Protein 3ESK (pdb70)

Foldseek 3Di:
DVVLVVLQVQLVVCVVVLNLVSNLVSLVVSCVVPVLQLVSLLSNLVSCVVVLNLVVSLVSLVVSLVSVVVVVPPLLVPLVSLQSNLVSCVVVVVLVSSLVSLVVSCVSPNDVVSVVVNVVSVVVVVVD/DDDDDDDD

Radius of gyration: 14.72 Å; Cα contacts (8 Å, |Δi|>4): 190; chains: 2; bounding box: 37×24×37 Å

CATH classification: 1.25.40.10

Organism: Homo sapiens (NCBI:txid9606)

B-factor: mean 21.58, std 7.23, range [8.1, 48.72]

InterPro domains:
  IPR006636 Heat shock chaperonin-binding [SM00727] (130-169)
  IPR006636 Heat shock chaperonin-binding [SM00727] (492-531)
  IPR011990 Tetratricopeptide-like helical domain superfamily [G3DSA:1.25.40.10] (1-118)
  IPR011990 Tetratricopeptide-like helical domain superfamily [G3DSA:1.25.40.10] (222-348)
  IPR011990 Tetratricopeptide-like helical domain superfamily [G3DSA:1.25.40.10] (349-476)
  IPR011990 Tetratricopeptide-like helical domain superfamily [SSF48452] (3-116)
  IPR011990 Tetratricopeptide-like helical domain superfamily [SSF48452] (223-348)
  IPR011990 Tetratricopeptide-like helical domain superfamily [SSF48452] (359-472)
  IPR013105 Tetratricopeptide repeat 2 [PF07719] (230-258)
  IPR019734 Tetratricopeptide repeat [PF13181] (429-460)
  IPR019734 Tetratricopeptide repeat [PS50005] (4-37)
  IPR019734 Tetratricopeptide repeat [PS50005] (38-71)
  IPR019734 Tetratricopeptide repeat [PS50005] (225-258)
  IPR019734 Tetratricopeptide repeat [PS50005] (300-333)
  IPR019734 Tetratricopeptide repeat [PS50005] (360-393)
  IPR019734 Tetratricopeptide repeat [PS50005] (394-427)
  IPR019734 Tetratricopeptide repeat [PS50005] (428-461)
  IPR019734 Tetratricopeptide repeat [SM00028] (4-37)
  IPR019734 Tetratricopeptide repeat [SM00028] (38-71)
  IPR019734 Tetratricopeptide repeat [SM00028] (72-105)

Sequence (136 aa):
GKQALKEKELGNDAYKKKDFDTALKHYDKAKELDPTNMTYITNQAAVYFEKGDYNKCRELCEKAIEVGRENREDYRQIAKAYARIGNSYFKEEKYKDAIHFYNKSLAEHRTPDVLKKCQQAEKILKEQGPTIEEVD

GO terms:
  GO:0005515 protein binding (F, IPI)
  GO:0005634 nucleus (C, TAS)
  GO:0005794 Golgi apparatus (C, TAS)
  GO:0005829 cytosol (C, TAS)
  GO:0032991 protein-containing complex (C, IDA)
  GO:0101031 protein folding chaperone complex (C, IDA)
  GO:0003723 RNA binding (F, HDA)
  GO:0051879 Hsp90 protein binding (F, IPI)

Secondary structure (DSSP, 8-state):
-HHHHHHHHHHHHHHTTT-HHHHHHHHHHHHHH-TT-HHHHHHHHHHHHHHT-HHHHHHHHHHHHHHHHHHSS-HHHHHHHHHHHHHHHHHTT-HHHHHHHHHHHHHH---HHHHHHHHHHHHHHHH-/--PPPPP-

Solvent-accessible surface area: 7663 Å² total; per-residue (Å²): 62,90,89,0,84,93,24,23,77,93,0,3,83,11,5,112,170,141,61,35,86,46,0,28,136,49,0,80,34,0,30,146,86,34,89,93,40,3,20,2,26,0,0,17,0,0,0,43,13,51,107,41,60,38,105,63,0,26,84,24,0,101,37,0,22,133,41,0,118,85,46,89,84,44,109,144,21,4,3,87,0,26,10,17,5,0,33,0,43,26,109,58,128,91,28,155,62,0,23,92,37,0,77,76,2,11,91,47,58,155,39,108,112,23,62,150,62,3,94,83,0,82,110,57,55,154,110,145,130,90,132,86,19,114,19,39

Structure (mmCIF, N/CA/C/O backbone):
data_3ESK
#
_entry.id   3ESK
#
_cell.length_a   73.459
_cell.length_b   48.023
_cell.length_c   37.896
_cell.angle_alpha   90.00
_cell.angle_beta   91.56
_cell.angle_gamma   90.00
#
_symmetry.space_group_name_H-M   'C 1 2 1'
#
loop_
_entity.id
_entity.type
_entity.pdbx_description
1 polymer 'Stress-induced-phosphop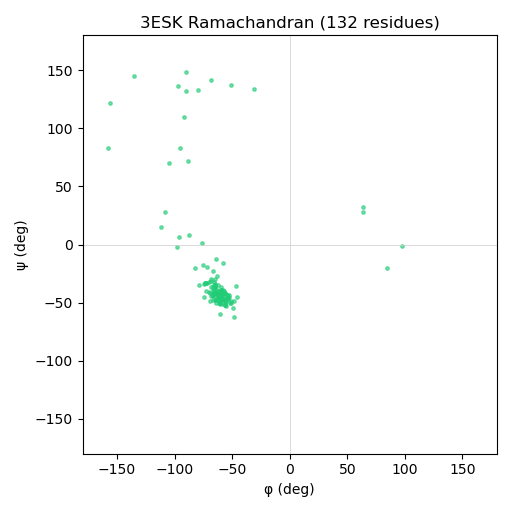rotein 1'
2 polymer 'Heat shock cognate 71 kDa protein'
3 non-polymer 'NICKEL (II) ION'
4 water water
#
loop_
_atom_site.group_PDB
_atom_site.id
_atom_site.type_symbol
_atom_site.label_atom_id
_atom_site.label_alt_id
_atom_site.label_comp_id
_atom_site.label_asym_id
_atom_site.label_entity_id
_atom_site.label_seq_id
_atom_site.pdbx_PDB_ins_code
_atom_site.Cartn_x
_atom_site.Cartn_y
_atom_site.Cartn_z
_atom_site.occupancy
_atom_site.B_iso_or_equiv
_atom_site.auth_seq_id
_atom_site.auth_comp_id
_atom_site.auth_asym_id
_atom_site.auth_atom_id
_atom_site.pdbx_PDB_model_num
ATOM 1 N N . GLY A 1 1 ? 34.040 5.646 -4.009 1.00 47.38 222 GLY A N 1
ATOM 2 C CA . GLY A 1 1 ? 33.281 6.811 -3.586 1.00 38.96 222 GLY A CA 1
ATOM 3 C C . GLY A 1 1 ? 32.232 7.342 -4.565 1.00 39.66 222 GLY A C 1
ATOM 4 O O . GLY A 1 1 ? 31.056 7.298 -4.246 1.00 39.04 222 GLY A O 1
ATOM 5 N N . LYS A 1 2 ? 32.657 7.871 -5.717 1.00 37.38 223 LYS A N 1
ATOM 6 C CA . LYS A 1 2 ? 31.734 8.342 -6.780 1.00 36.03 223 LYS A CA 1
ATOM 7 C C . LYS A 1 2 ? 30.813 7.236 -7.351 1.00 33.48 223 LYS A C 1
ATOM 8 O O . LYS A 1 2 ? 29.572 7.339 -7.315 1.00 35.44 223 LYS A O 1
ATOM 10 N N . GLN A 1 3 ? 31.413 6.196 -7.902 1.00 30.86 224 GLN A N 1
ATOM 11 C CA . GLN A 1 3 ? 30.638 5.073 -8.435 1.00 29.22 224 GLN A CA 1
ATOM 12 C C . GLN A 1 3 ? 29.879 4.347 -7.338 1.00 25.97 224 GLN A C 1
ATOM 13 O O . GLN A 1 3 ? 28.822 3.827 -7.608 1.00 24.39 224 GLN A O 1
ATOM 19 N N . ALA A 1 4 ? 30.407 4.342 -6.105 1.00 23.05 225 ALA A N 1
ATOM 20 C CA . ALA A 1 4 ? 29.750 3.672 -4.999 1.00 23.77 225 ALA A CA 1
ATOM 21 C C . ALA A 1 4 ? 28.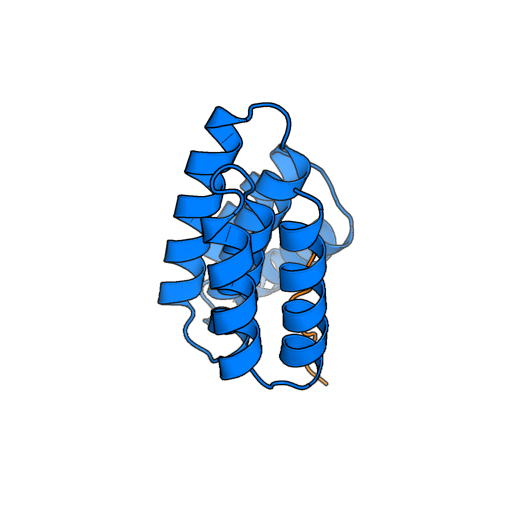383 4.271 -4.866 1.00 22.26 225 ALA A C 1
ATOM 22 O O . ALA A 1 4 ? 27.371 3.590 -4.758 1.00 20.72 225 ALA A O 1
ATOM 24 N N . LEU A 1 5 ? 28.334 5.587 -4.921 1.00 23.13 226 LEU A N 1
ATOM 25 C CA . LEU A 1 5 ? 27.087 6.281 -4.668 1.00 22.67 226 LEU A CA 1
ATOM 26 C C . LEU A 1 5 ? 26.087 6.157 -5.845 1.00 21.46 226 LEU A C 1
ATOM 27 O O . LEU A 1 5 ? 24.865 6.102 -5.631 1.00 18.78 226 LEU A O 1
ATOM 32 N N . LYS A 1 6 ? 26.603 6.111 -7.079 1.00 22.09 227 LYS A N 1
ATOM 33 C CA . LYS A 1 6 ? 25.769 5.777 -8.240 1.00 21.24 227 LYS A CA 1
ATOM 34 C C . LYS A 1 6 ? 25.237 4.307 -8.113 1.00 20.03 227 LYS A C 1
ATOM 35 O O . LYS A 1 6 ? 24.120 4.036 -8.467 1.00 15.27 227 LYS A O 1
ATOM 39 N N . GLU A 1 7 ? 26.054 3.362 -7.600 1.00 20.19 228 GLU A N 1
ATOM 40 C CA . GLU A 1 7 ? 25.531 2.000 -7.330 1.00 19.77 228 GLU A CA 1
AT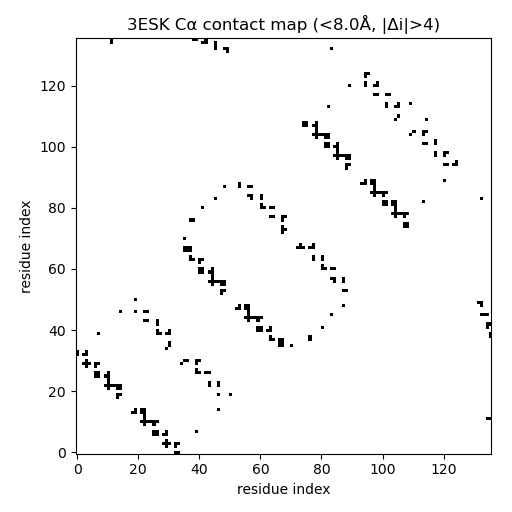OM 41 C C . GLU A 1 7 ? 24.385 2.050 -6.269 1.00 16.87 228 GLU A C 1
ATOM 42 O O . GLU A 1 7 ? 23.341 1.475 -6.473 1.00 12.77 228 GLU A O 1
ATOM 48 N N . LYS A 1 8 ? 24.615 2.711 -5.143 1.00 17.05 229 LYS A N 1
ATOM 49 C CA . LYS A 1 8 ? 23.595 2.847 -4.064 1.00 16.92 229 LYS A CA 1
ATOM 50 C C . LYS A 1 8 ? 22.272 3.425 -4.593 1.00 16.86 229 LYS A C 1
ATOM 51 O O . LYS A 1 8 ? 21.139 2.911 -4.369 1.00 18.59 229 LYS A O 1
ATOM 57 N N . GLU A 1 9 ? 22.406 4.482 -5.371 1.00 19.44 230 GLU A N 1
ATOM 58 C CA . GLU A 1 9 ? 21.219 5.136 -5.904 1.00 19.03 230 GLU A CA 1
ATOM 59 C C . GLU A 1 9 ? 20.434 4.261 -6.877 1.00 18.68 230 GLU A C 1
ATOM 60 O O . GLU A 1 9 ? 19.262 4.227 -6.780 1.00 18.67 230 GLU A O 1
ATOM 66 N N . LEU A 1 10 ? 21.090 3.524 -7.769 1.00 18.14 231 LEU A N 1
ATOM 67 C CA . LEU A 1 10 ? 20.305 2.511 -8.564 1.00 17.14 231 LEU A CA 1
ATOM 68 C C . LEU A 1 10 ? 19.647 1.511 -7.637 1.00 16.53 231 LEU A C 1
ATOM 69 O O . LEU A 1 10 ? 18.483 1.151 -7.832 1.00 15.20 231 LEU A O 1
ATOM 74 N N . GLY A 1 11 ? 20.356 1.100 -6.585 1.00 16.62 232 GLY A N 1
ATOM 75 C CA . GLY A 1 11 ? 19.723 0.186 -5.628 1.00 15.67 232 GLY A CA 1
ATOM 76 C C . GLY A 1 11 ? 18.474 0.822 -4.989 1.00 15.98 232 GLY A C 1
ATOM 77 O O . GLY A 1 11 ? 17.434 0.227 -4.917 1.00 16.95 232 GLY A O 1
ATOM 78 N N . ASN A 1 12 ? 18.644 2.029 -4.484 1.00 17.50 233 ASN A N 1
ATOM 79 C CA . ASN A 1 12 ? 17.569 2.815 -3.895 1.00 18.78 233 ASN A CA 1
ATOM 80 C C . ASN A 1 12 ? 16.338 2.842 -4.818 1.00 19.61 233 ASN A C 1
ATOM 81 O O . ASN A 1 12 ? 15.235 2.472 -4.406 1.00 19.68 233 ASN A O 1
ATOM 86 N N . ASP A 1 13 ? 16.570 3.139 -6.093 1.00 19.32 234 ASP A N 1
ATOM 87 C CA . ASP A 1 13 ? 15.512 3.180 -7.107 1.00 21.00 234 ASP A CA 1
ATOM 88 C C . ASP A 1 13 ? 14.756 1.799 -7.161 1.00 20.17 234 ASP A C 1
ATOM 89 O O . ASP A 1 13 ? 1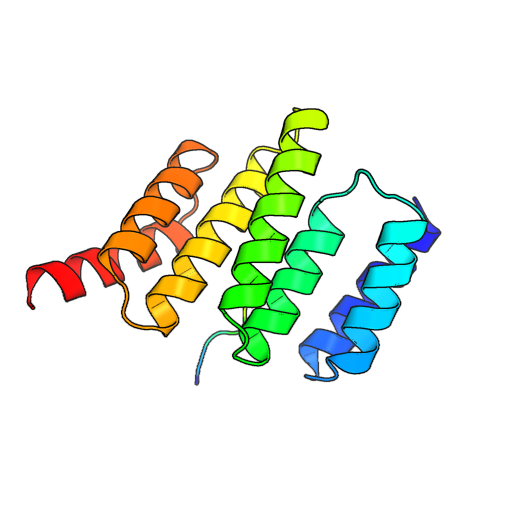3.505 1.733 -7.055 1.00 19.79 234 ASP A O 1
ATOM 94 N N . ALA A 1 14 ? 15.524 0.708 -7.264 1.00 17.83 235 ALA A N 1
ATOM 95 C CA . ALA A 1 14 ? 14.978 -0.675 -7.247 1.00 15.55 235 ALA A CA 1
ATOM 96 C C . ALA A 1 14 ? 14.158 -0.975 -5.996 1.00 16.07 235 ALA A C 1
ATOM 97 O O . ALA A 1 14 ? 13.023 -1.492 -6.092 1.00 16.36 235 ALA A O 1
ATOM 99 N N . TYR A 1 15 ? 14.745 -0.719 -4.825 1.00 16.96 236 TYR A N 1
ATOM 100 C CA . TYR A 1 15 ? 14.085 -0.991 -3.535 1.00 15.88 236 TYR A CA 1
ATOM 101 C C . TYR A 1 15 ? 12.709 -0.328 -3.485 1.00 17.37 236 TYR A C 1
ATOM 102 O O . TYR A 1 15 ? 11.717 -0.947 -3.098 1.00 16.88 236 TYR A O 1
ATOM 111 N N . LYS A 1 16 ? 12.649 0.931 -3.902 1.00 20.09 237 LYS A N 1
ATOM 112 C CA . LYS A 1 16 ? 11.395 1.659 -3.939 1.00 23.20 237 LYS A CA 1
ATOM 113 C C . LYS A 1 16 ? 10.375 1.107 -4.883 1.00 25.65 237 LYS A C 1
ATOM 114 O O . LYS A 1 16 ? 9.238 1.573 -4.820 1.00 27.56 237 LYS A O 1
ATOM 120 N N . LYS A 1 17 ? 10.744 0.180 -5.778 1.00 25.78 238 LYS A N 1
ATOM 121 C CA . LYS A 1 17 ? 9.751 -0.492 -6.649 1.00 27.03 238 LYS A CA 1
ATOM 122 C C . LYS A 1 17 ? 9.637 -1.953 -6.268 1.00 25.23 238 LYS A C 1
ATOM 123 O O . LYS A 1 17 ? 9.066 -2.762 -7.002 1.00 26.68 238 LYS A O 1
ATOM 129 N N . LYS A 1 18 ? 10.162 -2.260 -5.108 1.00 23.50 239 LYS A N 1
ATOM 130 C CA . LYS A 1 18 ? 10.101 -3.562 -4.539 1.00 24.49 239 LYS A CA 1
ATOM 131 C C . LYS A 1 18 ? 10.843 -4.609 -5.362 1.00 23.29 239 LYS A C 1
ATOM 132 O O . LYS A 1 18 ? 10.542 -5.759 -5.346 1.00 23.89 239 LYS A O 1
ATOM 138 N N . ASP A 1 19 ? 11.839 -4.146 -6.073 1.00 22.72 240 ASP A N 1
ATOM 139 C CA . ASP A 1 19 ? 12.721 -5.013 -6.820 1.00 18.54 240 ASP A CA 1
ATOM 140 C C . ASP A 1 19 ? 13.910 -5.263 -5.945 1.00 17.02 240 ASP A C 1
ATOM 141 O O . ASP A 1 19 ? 14.919 -4.627 -6.098 1.00 16.99 240 ASP A O 1
ATOM 146 N N . PHE A 1 20 ? 13.799 -6.214 -5.046 1.00 17.21 241 PHE A N 1
ATOM 147 C CA . PHE A 1 20 ? 14.727 -6.352 -3.956 1.00 18.40 241 PHE A CA 1
ATOM 148 C C . PHE A 1 20 ? 16.036 -7.025 -4.403 1.00 19.09 241 PHE A C 1
ATOM 149 O O . PHE A 1 20 ? 17.089 -6.652 -3.928 1.00 19.06 241 PHE A O 1
ATOM 157 N N . ASP A 1 21 ? 15.952 -7.962 -5.342 1.00 21.44 242 ASP A N 1
ATOM 158 C CA . ASP A 1 21 ? 17.086 -8.633 -5.998 1.00 23.49 242 ASP A CA 1
ATOM 159 C C . ASP A 1 21 ? 18.089 -7.558 -6.537 1.00 22.20 242 ASP A C 1
ATOM 160 O O . ASP A 1 21 ? 19.247 -7.563 -6.241 1.00 15.87 242 ASP A O 1
ATOM 165 N N . THR A 1 22 ? 17.544 -6.614 -7.257 1.00 19.28 243 THR A N 1
ATOM 166 C CA . THR A 1 22 ? 18.337 -5.615 -7.932 1.00 20.13 243 THR A CA 1
ATOM 167 C C . THR A 1 22 ? 18.991 -4.646 -6.952 1.00 19.54 243 THR A C 1
ATOM 168 O O . THR A 1 22 ? 20.150 -4.272 -7.130 1.00 16.20 243 THR A O 1
ATOM 172 N N . ALA A 1 23 ? 18.215 -4.265 -5.926 1.00 20.86 244 ALA A N 1
ATOM 173 C CA . ALA A 1 23 ? 18.700 -3.445 -4.825 1.00 19.16 244 ALA A CA 1
ATOM 174 C C . ALA A 1 23 ? 19.892 -4.038 -4.107 1.00 15.67 244 ALA A C 1
ATOM 175 O O . ALA A 1 23 ? 20.878 -3.366 -3.899 1.00 14.84 244 ALA A O 1
ATOM 177 N N . LEU A 1 24 ? 19.750 -5.293 -3.706 1.00 16.19 245 LEU A N 1
ATOM 178 C CA . LEU A 1 24 ? 20.778 -6.052 -2.998 1.00 16.23 245 LEU A CA 1
ATOM 179 C C . LEU A 1 24 ? 22.048 -6.134 -3.829 1.00 16.25 245 LEU A C 1
ATOM 180 O O . LEU A 1 24 ? 23.125 -5.815 -3.359 1.00 14.91 245 LEU A O 1
ATOM 185 N N . LYS A 1 25 ? 21.894 -6.462 -5.102 1.00 15.27 246 LYS A N 1
ATOM 186 C CA . LYS A 1 25 ? 23.060 -6.492 -6.001 1.00 16.05 246 LYS A CA 1
ATOM 187 C C . LYS A 1 25 ? 23.765 -5.173 -6.157 1.00 15.13 246 LYS A C 1
ATOM 188 O O . LYS A 1 25 ? 25.020 -5.083 -6.113 1.00 14.50 246 LYS A O 1
ATOM 194 N N . HIS A 1 26 ? 22.994 -4.104 -6.396 1.00 16.39 247 HIS A N 1
ATOM 195 C CA . HIS A 1 26 ? 23.645 -2.777 -6.497 1.00 14.32 247 HIS A CA 1
ATOM 196 C C . HIS A 1 26 ? 24.229 -2.391 -5.103 1.00 14.92 247 HIS A C 1
ATOM 197 O O . HIS A 1 26 ? 25.381 -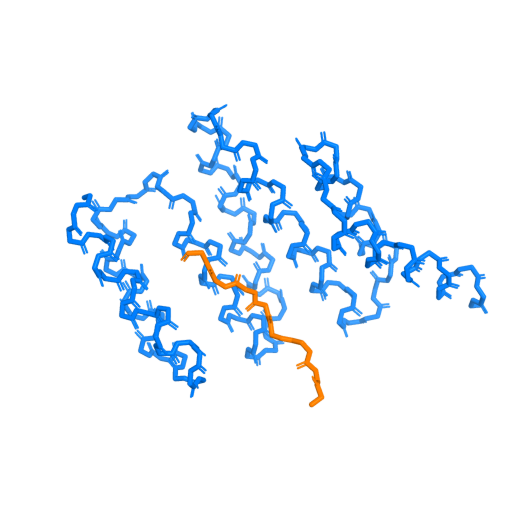1.927 -5.017 1.00 14.92 247 HIS A O 1
ATOM 204 N N . TYR A 1 27 ? 23.478 -2.610 -4.010 1.00 12.67 248 TYR A N 1
ATOM 205 C CA . TYR A 1 27 ? 24.074 -2.406 -2.704 1.00 13.93 248 TYR A CA 1
ATOM 206 C C . TYR A 1 27 ? 25.377 -3.149 -2.474 1.00 17.12 248 TYR A C 1
ATOM 207 O O . TYR A 1 27 ? 26.299 -2.542 -1.911 1.00 18.85 248 TYR A O 1
ATOM 216 N N . ASP A 1 28 ? 25.459 -4.440 -2.844 1.00 17.60 249 ASP A N 1
ATOM 217 C CA . ASP A 1 28 ? 26.745 -5.178 -2.825 1.00 19.77 249 ASP A CA 1
ATOM 218 C C . ASP A 1 28 ? 27.868 -4.494 -3.552 1.00 20.28 249 ASP A C 1
ATOM 219 O O . ASP A 1 28 ? 28.950 -4.360 -3.003 1.00 20.62 249 ASP A O 1
ATOM 224 N N . LYS A 1 29 ? 27.639 -4.066 -4.784 1.00 21.64 250 LYS A N 1
ATOM 225 C CA . LYS A 1 29 ? 28.699 -3.337 -5.571 1.00 21.28 250 LYS A CA 1
ATOM 226 C C . LYS A 1 29 ? 29.189 -2.039 -4.862 1.00 21.33 250 LYS A C 1
ATOM 227 O O . LYS A 1 29 ? 30.365 -1.705 -4.878 1.00 20.16 250 LYS A O 1
ATOM 229 N N . ALA A 1 30 ? 28.244 -1.323 -4.261 1.00 22.09 251 ALA A N 1
ATOM 230 C CA . ALA A 1 30 ? 28.506 -0.156 -3.459 1.00 23.28 251 ALA A CA 1
ATOM 231 C C . ALA A 1 30 ? 29.398 -0.517 -2.279 1.00 23.34 251 ALA A C 1
ATOM 232 O O . ALA A 1 30 ? 30.371 0.242 -1.987 1.00 24.67 251 ALA A O 1
ATOM 234 N N . LYS A 1 31 ? 29.123 -1.663 -1.639 1.00 22.51 252 LYS A N 1
ATOM 235 C CA . LYS A 1 31 ? 29.868 -2.072 -0.435 1.00 23.61 252 LYS A CA 1
ATOM 236 C C . LYS A 1 31 ? 31.316 -2.559 -0.810 1.00 26.20 252 LYS A C 1
ATOM 237 O O . LYS A 1 31 ? 32.317 -2.322 -0.070 1.00 26.09 252 LYS A O 1
ATOM 239 N N . GLU A 1 32 ? 31.446 -3.164 -1.988 1.00 25.70 253 GLU A N 1
ATOM 240 C CA . GLU A 1 32 ? 32.751 -3.618 -2.471 1.00 28.67 253 GLU A CA 1
ATOM 241 C C . GLU A 1 32 ? 33.604 -2.392 -2.823 1.00 27.84 253 GLU A C 1
ATOM 242 O O . GLU A 1 32 ? 34.824 -2.386 -2.630 1.00 28.84 253 GLU A O 1
ATOM 248 N N . LEU A 1 33 ? 32.978 -1.314 -3.289 1.00 27.54 254 LEU A N 1
ATOM 249 C CA . LEU A 1 33 ? 33.750 -0.119 -3.626 1.00 25.50 254 LEU A CA 1
ATOM 250 C C . LEU A 1 33 ? 34.053 0.734 -2.428 1.00 25.61 254 LEU A C 1
ATOM 251 O O . LEU A 1 33 ? 35.004 1.533 -2.457 1.00 24.97 254 LEU A O 1
ATOM 256 N N . ASP A 1 34 ? 33.292 0.576 -1.356 1.00 25.38 255 ASP A N 1
ATOM 257 C CA . ASP A 1 34 ? 33.599 1.363 -0.178 1.00 26.27 255 ASP A CA 1
ATOM 258 C C . ASP A 1 34 ? 33.037 0.726 1.040 1.00 25.12 255 ASP A C 1
ATOM 259 O O . ASP A 1 34 ? 31.953 1.102 1.491 1.00 27.00 255 ASP A O 1
ATOM 264 N N . PRO A 1 35 ? 33.775 -0.241 1.571 1.00 24.55 256 PRO A N 1
ATOM 265 C CA . PRO A 1 35 ? 33.496 -1.044 2.697 1.00 23.24 256 PRO A CA 1
ATOM 266 C C . PRO A 1 35 ? 33.268 -0.283 4.004 1.00 20.25 256 PRO A C 1
ATOM 267 O O . PRO A 1 35 ? 32.802 -0.853 4.949 1.00 20.71 256 PRO A O 1
ATOM 271 N N . THR A 1 36 ? 33.636 0.957 4.094 1.00 20.58 257 THR A N 1
ATOM 272 C CA . THR A 1 36 ? 33.596 1.652 5.386 1.00 22.25 257 THR A CA 1
ATOM 273 C C . THR A 1 36 ? 32.315 2.493 5.542 1.00 23.21 257 THR A C 1
ATOM 274 O O . THR A 1 36 ? 32.112 3.174 6.546 1.00 23.02 257 THR A O 1
ATOM 278 N N . ASN A 1 37 ? 31.491 2.491 4.511 1.00 22.65 258 ASN A N 1
ATOM 279 C CA . ASN A 1 37 ? 30.243 3.223 4.531 1.00 23.39 258 ASN A CA 1
ATOM 280 C C . ASN A 1 37 ? 29.088 2.300 5.054 1.00 21.73 258 ASN A C 1
ATOM 281 O O . ASN A 1 37 ? 28.654 1.377 4.406 1.00 20.35 258 ASN A O 1
ATOM 286 N N . MET A 1 38 ? 28.606 2.580 6.258 1.00 22.30 259 MET A N 1
ATOM 287 C CA . MET A 1 38 ? 27.550 1.772 6.894 1.00 20.56 259 MET A CA 1
ATOM 288 C C . MET A 1 38 ? 26.161 1.970 6.230 1.00 20.27 259 MET A C 1
ATOM 289 O O . MET A 1 38 ? 25.285 1.137 6.369 1.00 18.70 259 MET A O 1
ATOM 294 N N . THR A 1 39 ? 25.977 3.059 5.485 1.00 20.06 260 THR A N 1
ATOM 295 C CA . THR A 1 39 ? 24.700 3.314 4.814 1.00 19.92 260 THR A CA 1
ATOM 296 C C . THR A 1 39 ? 24.294 2.163 3.864 1.00 19.56 260 THR A C 1
ATOM 297 O O . THR A 1 39 ? 23.139 1.796 3.833 1.00 15.91 260 THR A O 1
ATOM 301 N N . TYR A 1 40 ? 25.241 1.577 3.130 1.00 18.83 261 TYR A N 1
ATOM 302 C CA . TYR A 1 40 ? 24.884 0.525 2.186 1.00 19.57 261 TYR A CA 1
ATOM 303 C C . TYR A 1 40 ? 24.384 -0.717 2.949 1.00 20.21 261 TYR A C 1
ATOM 304 O O . TYR A 1 40 ? 23.443 -1.387 2.529 1.00 20.30 261 TYR A O 1
ATOM 313 N N . ILE A 1 41 ? 25.019 -0.988 4.085 1.00 18.21 262 ILE A N 1
ATOM 314 C CA . ILE A 1 41 ? 24.656 -2.088 4.914 1.00 18.19 262 ILE A CA 1
ATOM 315 C C . ILE A 1 41 ? 23.267 -1.819 5.544 1.00 17.74 262 ILE A C 1
ATOM 316 O O . ILE A 1 41 ? 22.409 -2.707 5.554 1.00 17.75 262 ILE A O 1
ATOM 321 N N . THR A 1 42 ? 23.010 -0.605 6.041 1.00 15.94 263 THR A N 1
ATOM 322 C CA . THR A 1 42 ? 21.666 -0.334 6.611 1.00 15.40 263 THR A CA 1
ATOM 323 C C . THR A 1 42 ? 20.597 -0.382 5.533 1.00 14.71 263 THR A C 1
ATOM 324 O O . THR A 1 42 ? 19.494 -0.854 5.818 1.00 12.48 263 THR A O 1
ATOM 328 N N . ASN A 1 43 ? 20.972 0.018 4.307 1.00 12.58 264 ASN A N 1
ATOM 329 C CA . ASN A 1 43 ? 20.127 -0.113 3.108 1.00 12.62 264 ASN A CA 1
ATOM 330 C C . ASN A 1 43 ? 19.765 -1.556 2.826 1.00 11.66 264 ASN A C 1
ATOM 331 O O . ASN A 1 43 ? 18.625 -1.861 2.628 1.00 12.69 264 ASN A O 1
ATOM 336 N N . GLN A 1 44 ? 20.729 -2.455 2.902 1.00 13.77 265 GLN A N 1
ATOM 337 C CA . GLN A 1 44 ? 20.414 -3.892 2.805 1.00 13.67 265 GLN A CA 1
ATOM 338 C C . GLN A 1 44 ? 19.543 -4.350 3.920 1.00 14.59 265 GLN A C 1
ATOM 339 O O . GLN A 1 44 ? 18.635 -5.160 3.728 1.00 14.73 265 GLN A O 1
ATOM 345 N N . ALA A 1 45 ? 19.822 -3.880 5.129 1.00 14.42 266 ALA A N 1
ATOM 346 C CA . ALA A 1 45 ? 18.911 -4.209 6.228 1.00 13.89 266 ALA A CA 1
ATOM 347 C C . ALA A 1 45 ? 17.432 -3.835 5.870 1.00 13.35 266 ALA A C 1
ATOM 348 O O . ALA A 1 45 ? 16.475 -4.628 6.136 1.00 14.25 266 ALA A O 1
ATOM 350 N N . ALA A 1 46 ? 17.226 -2.647 5.267 1.00 12.67 267 ALA A N 1
ATOM 351 C CA . ALA A 1 46 ? 15.883 -2.219 4.852 1.00 15.87 267 ALA A CA 1
ATOM 352 C C . ALA A 1 46 ? 15.285 -3.229 3.899 1.00 16.59 267 ALA A C 1
ATOM 353 O O . ALA A 1 46 ? 14.107 -3.523 3.979 1.00 14.42 267 ALA A O 1
ATOM 355 N N . VAL A 1 47 ? 16.106 -3.783 3.004 1.00 16.31 268 VAL A N 1
ATOM 356 C CA . VAL A 1 47 ? 15.580 -4.752 2.022 1.00 15.46 268 VAL A CA 1
ATOM 357 C C . VAL A 1 47 ? 15.083 -5.979 2.732 1.00 13.69 268 VAL A C 1
ATOM 358 O O . VAL A 1 47 ? 13.951 -6.398 2.556 1.00 13.86 268 VAL A O 1
ATOM 362 N N . TYR A 1 48 ? 15.905 -6.527 3.584 1.00 14.68 269 TYR A N 1
ATOM 363 C CA . TYR A 1 48 ? 15.446 -7.711 4.306 1.00 16.18 269 TYR A CA 1
ATOM 364 C C . TYR A 1 48 ? 14.186 -7.451 5.143 1.00 15.01 269 TYR A C 1
ATOM 365 O O . TYR A 1 48 ? 13.269 -8.297 5.153 1.00 15.39 269 TYR A O 1
ATOM 374 N N . PHE A 1 49 ? 14.085 -6.256 5.746 1.00 15.70 270 PHE A N 1
ATOM 375 C CA . PHE A 1 49 ? 12.895 -5.857 6.518 1.00 16.15 270 PHE A CA 1
ATOM 376 C C . PHE A 1 49 ? 11.657 -5.913 5.630 1.00 18.07 270 PHE A C 1
ATOM 377 O O . PHE A 1 49 ? 10.639 -6.497 6.013 1.00 17.39 270 PHE A O 1
ATOM 385 N N . GLU A 1 50 ? 11.725 -5.271 4.452 1.00 17.81 271 GLU A N 1
ATOM 386 C CA . GLU A 1 50 ? 10.560 -5.288 3.544 1.00 17.35 271 GLU A CA 1
ATOM 387 C C . GLU A 1 50 ? 10.264 -6.668 2.986 1.00 18.31 271 GLU A C 1
ATOM 388 O O . GLU A 1 50 ? 9.171 -6.916 2.540 1.00 21.02 271 GLU A O 1
ATOM 394 N N . LYS A 1 51 ? 11.255 -7.540 2.968 1.00 18.45 272 LYS A N 1
ATOM 395 C CA . LYS A 1 51 ? 11.057 -8.979 2.647 1.00 20.84 272 LYS A CA 1
ATOM 396 C C . LYS A 1 51 ? 10.410 -9.809 3.787 1.00 22.03 272 LYS A C 1
ATOM 397 O O . LYS A 1 51 ? 9.894 -10.860 3.551 1.00 22.18 272 LYS A O 1
ATOM 403 N N . GLY A 1 52 ? 10.414 -9.306 5.015 1.00 22.27 273 GLY A N 1
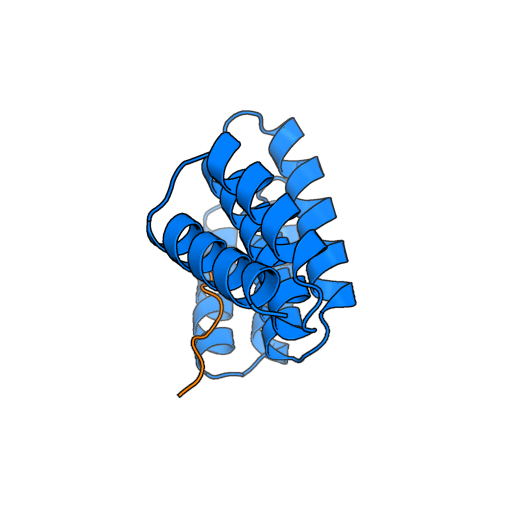ATOM 404 C CA . GLY A 1 52 ? 9.858 -10.044 6.167 1.00 19.04 273 GLY A CA 1
ATOM 405 C C . GLY A 1 52 ? 10.930 -10.749 6.916 1.00 18.56 273 GLY A C 1
ATOM 406 O O . GLY A 1 52 ? 10.627 -11.397 7.912 1.00 20.87 273 GLY A O 1
ATOM 407 N N . ASP A 1 53 ? 12.183 -10.641 6.455 1.00 18.15 274 ASP A N 1
ATOM 408 C CA . ASP A 1 53 ? 13.298 -11.349 7.037 1.00 18.47 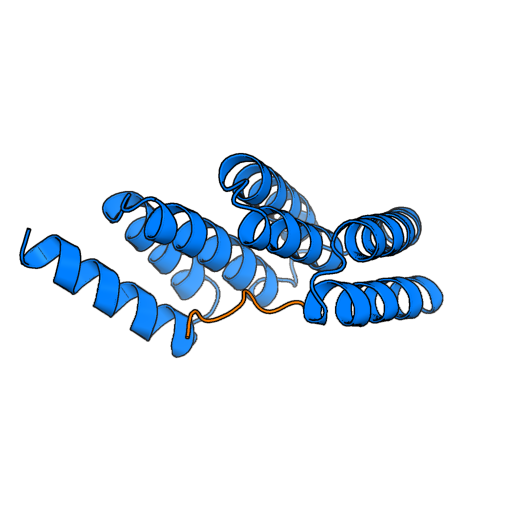274 ASP A CA 1
ATOM 409 C C . ASP A 1 53 ? 13.889 -10.502 8.158 1.00 16.08 274 ASP A C 1
ATOM 410 O O . ASP A 1 53 ? 14.988 -9.910 8.030 1.00 14.21 274 ASP A O 1
ATOM 415 N N . TYR A 1 54 ? 13.134 -10.434 9.246 1.00 15.77 275 TYR A N 1
ATOM 416 C CA . TYR A 1 54 ? 13.493 -9.508 10.373 1.00 15.72 275 TYR A CA 1
ATOM 417 C C . TYR A 1 54 ? 14.819 -9.855 10.970 1.00 12.74 275 TYR A C 1
ATOM 418 O O . TYR A 1 54 ? 15.561 -9.021 11.376 1.00 15.02 275 TYR A O 1
ATOM 427 N N . ASN A 1 55 ? 15.072 -11.129 11.109 1.00 16.61 276 ASN A N 1
ATOM 428 C CA . ASN A 1 55 ? 16.328 -11.627 11.634 1.00 15.94 276 ASN A CA 1
ATOM 429 C C . ASN A 1 55 ? 17.550 -11.187 10.821 1.00 16.21 276 ASN A C 1
ATOM 430 O O . ASN A 1 55 ? 18.549 -10.722 11.359 1.00 14.13 276 ASN A O 1
ATOM 435 N N . LYS A 1 56 ? 17.479 -11.305 9.506 1.00 15.84 277 LYS A N 1
ATOM 436 C CA . LYS A 1 56 ? 18.621 -10.886 8.684 1.00 17.85 277 LYS A CA 1
ATOM 437 C C . LYS A 1 56 ? 18.810 -9.350 8.785 1.00 16.79 277 LYS A C 1
ATOM 438 O O . LYS A 1 56 ? 19.928 -8.805 8.719 1.00 15.18 277 LYS A O 1
ATOM 444 N N . CYS A 1 57 ? 17.686 -8.650 8.874 1.00 16.16 278 CYS A N 1
ATOM 445 C CA . CYS A 1 57 ? 17.723 -7.190 8.979 1.00 14.23 278 CYS A CA 1
ATOM 446 C C . CYS A 1 57 ? 18.483 -6.799 10.231 1.00 15.46 278 CYS A C 1
ATOM 447 O O . CYS A 1 57 ? 19.386 -5.968 10.195 1.00 14.07 278 CYS A O 1
ATOM 450 N N . ARG A 1 58 ? 18.115 -7.401 11.354 1.00 15.48 279 ARG A N 1
ATOM 451 C CA . ARG A 1 58 ? 18.860 -7.171 12.578 1.00 16.41 279 ARG A CA 1
ATOM 452 C C . ARG A 1 58 ? 20.357 -7.529 12.430 1.00 16.95 279 ARG A C 1
ATOM 453 O O . ARG A 1 58 ? 21.239 -6.748 12.774 1.00 16.96 279 ARG A O 1
ATOM 461 N N . GLU A 1 59 ? 20.649 -8.688 11.886 1.00 18.01 280 GLU A N 1
ATOM 462 C CA . GLU A 1 59 ? 22.037 -9.061 11.704 1.00 19.19 280 GLU A CA 1
ATOM 463 C C . GLU A 1 59 ? 22.784 -7.974 10.948 1.00 19.37 280 GLU A C 1
ATOM 464 O O . GLU A 1 59 ? 23.873 -7.570 11.335 1.00 16.73 280 GLU A O 1
ATOM 470 N N . LEU A 1 60 ? 22.182 -7.492 9.862 1.00 16.77 281 LEU A N 1
ATOM 471 C CA . LEU A 1 60 ? 22.840 -6.505 9.027 1.00 16.95 281 LEU A CA 1
ATOM 472 C C . LEU A 1 60 ? 23.025 -5.136 9.773 1.00 16.07 281 LEU A C 1
ATOM 473 O O . LEU A 1 60 ? 24.056 -4.478 9.686 1.00 15.95 281 LEU A O 1
ATOM 478 N N . CYS A 1 61 ? 21.995 -4.726 10.510 1.00 16.98 282 CYS A N 1
ATOM 479 C CA . CYS A 1 61 ? 22.040 -3.529 11.379 1.00 15.02 282 CYS A CA 1
ATOM 480 C C . CYS A 1 61 ? 23.199 -3.547 12.381 1.00 14.11 282 CYS A C 1
ATOM 481 O O . CYS A 1 61 ? 23.883 -2.527 12.568 1.00 11.71 282 CYS A O 1
ATOM 484 N N . GLU A 1 62 ? 23.409 -4.728 13.002 1.00 15.24 283 GLU A N 1
ATOM 485 C CA . GLU A 1 62 ? 24.508 -4.952 13.940 1.00 16.37 283 GLU A CA 1
ATOM 486 C C . GLU A 1 62 ? 25.883 -4.735 13.258 1.00 17.23 283 GLU A C 1
ATOM 487 O O . GLU A 1 62 ? 26.780 -4.031 13.777 1.00 15.95 283 GLU A O 1
ATOM 493 N N . LYS A 1 63 ? 26.056 -5.315 12.072 1.00 17.32 284 LYS A N 1
ATOM 494 C CA . LYS A 1 63 ? 27.318 -5.114 11.313 1.00 17.28 284 LYS A CA 1
ATOM 495 C C . LYS A 1 63 ? 27.540 -3.634 10.966 1.00 17.58 284 LYS A C 1
ATOM 496 O O . LYS A 1 63 ? 28.645 -3.057 11.068 1.00 15.54 284 LYS A O 1
ATOM 498 N N . ALA A 1 64 ? 26.462 -3.002 10.518 1.00 19.04 285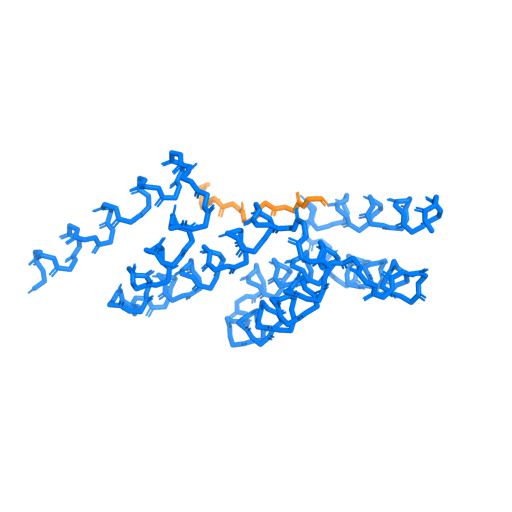 ALA A N 1
ATOM 499 C CA . ALA A 1 64 ? 26.512 -1.569 10.132 1.00 19.66 285 ALA A CA 1
ATOM 500 C C . ALA A 1 64 ? 27.012 -0.759 11.312 1.00 19.75 285 ALA A C 1
ATOM 501 O O . ALA A 1 64 ? 27.847 0.101 11.134 1.00 23.33 285 ALA A O 1
ATOM 503 N N . ILE A 1 65 ? 26.534 -1.094 12.520 1.00 21.97 286 ILE A N 1
ATOM 504 C CA . ILE A 1 65 ? 26.943 -0.444 13.760 1.00 21.18 286 ILE A CA 1
ATOM 505 C C . ILE A 1 65 ? 28.405 -0.657 14.067 1.00 24.96 286 ILE A C 1
ATOM 506 O O . ILE A 1 65 ? 29.096 0.343 14.356 1.00 25.82 286 ILE A O 1
ATOM 511 N N . GLU A 1 66 ? 28.914 -1.903 13.978 1.00 26.31 287 GLU A N 1
ATOM 512 C CA . GLU A 1 66 ? 30.374 -2.104 14.186 1.00 27.61 287 GLU A CA 1
ATOM 513 C C . GLU A 1 66 ? 31.192 -1.269 13.174 1.00 26.00 287 GLU A C 1
ATOM 514 O O . GLU A 1 66 ? 32.145 -0.650 13.565 1.00 21.95 287 GLU A O 1
ATOM 520 N N . VAL A 1 67 ? 30.794 -1.221 11.888 1.00 25.88 288 VAL A N 1
ATOM 521 C CA . VAL A 1 67 ? 31.519 -0.409 10.879 1.00 27.29 288 VAL A CA 1
ATOM 522 C C . VAL A 1 67 ? 31.462 1.088 11.234 1.00 28.41 288 VAL A C 1
ATOM 523 O O . VAL A 1 67 ? 32.450 1.772 11.161 1.00 29.40 288 VAL A O 1
ATOM 527 N N . GLY A 1 68 ? 30.297 1.578 11.646 1.00 27.94 289 GLY A N 1
ATOM 528 C CA . GLY A 1 68 ? 30.173 2.946 12.049 1.00 28.62 289 GLY A CA 1
ATOM 529 C C . GLY A 1 68 ? 30.920 3.375 13.298 1.00 29.33 289 GLY A C 1
ATOM 530 O O . GLY A 1 68 ? 31.430 4.507 13.351 1.00 29.34 289 GLY A O 1
ATOM 531 N N . ARG A 1 69 ? 30.986 2.529 14.318 1.00 30.98 290 ARG A N 1
ATOM 532 C CA . ARG A 1 69 ? 31.737 2.911 15.526 1.00 32.70 290 ARG A CA 1
ATOM 533 C C . ARG A 1 69 ? 33.250 3.120 15.213 1.00 35.09 290 ARG A C 1
ATOM 534 O O . ARG A 1 69 ? 33.966 3.857 15.924 1.00 32.19 290 ARG A O 1
ATOM 542 N N . GLU A 1 70 ? 33.711 2.416 14.167 1.00 37.35 291 GLU A N 1
ATOM 543 C CA . GLU A 1 70 ? 35.054 2.586 13.613 1.00 39.04 291 GLU A CA 1
ATOM 544 C C . GLU A 1 70 ? 35.182 3.972 12.970 1.00 41.13 291 GLU A C 1
ATOM 545 O O . GLU A 1 70 ? 36.151 4.678 13.246 1.00 43.65 291 GLU A O 1
ATOM 547 N N . ASN A 1 71 ? 34.205 4.373 12.148 1.00 41.42 292 ASN A N 1
ATOM 548 C CA . ASN A 1 71 ? 34.211 5.703 11.505 1.00 41.74 292 ASN A CA 1
ATOM 549 C C . ASN A 1 71 ? 34.322 6.775 12.551 1.00 40.93 292 ASN A C 1
ATOM 550 O O . ASN A 1 71 ? 34.226 7.774 12.053 1.00 48.72 292 ASN A O 1
ATOM 552 N N . ARG A 1 72 ? 33.450 6.614 13.542 1.00 40.82 293 ARG A N 1
ATOM 553 C CA . ARG A 1 72 ? 33.435 7.470 14.711 1.00 39.63 293 ARG A CA 1
ATOM 554 C C . ARG A 1 72 ? 32.645 8.753 14.532 1.00 39.04 293 ARG A C 1
ATOM 555 O O . ARG A 1 72 ? 32.264 9.354 15.529 1.00 40.87 293 ARG A O 1
ATOM 557 N N . GLU A 1 73 ? 32.417 9.176 13.284 1.00 37.78 294 GLU A N 1
ATOM 558 C CA . GLU A 1 73 ? 31.632 10.382 12.969 1.00 36.23 294 GLU A CA 1
ATOM 559 C C . GLU A 1 73 ? 30.120 10.151 12.617 1.00 34.22 294 GLU A C 1
ATOM 560 O O . GLU A 1 73 ? 29.400 11.099 12.239 1.00 31.59 294 GLU A O 1
ATOM 562 N N . ASP A 1 74 ? 29.645 8.913 12.761 1.00 32.03 295 ASP A N 1
ATOM 563 C CA . ASP A 1 74 ? 28.401 8.460 12.123 1.00 30.67 295 ASP A CA 1
ATOM 564 C C . ASP A 1 74 ? 27.214 8.250 13.107 1.00 27.18 295 ASP A C 1
ATOM 565 O O . ASP A 1 74 ? 26.338 7.426 12.870 1.00 24.95 295 ASP A O 1
ATOM 570 N N . TYR A 1 75 ? 27.205 8.983 14.212 1.00 23.54 296 TYR A N 1
ATOM 571 C CA . TYR A 1 75 ? 26.111 8.873 15.187 1.00 21.44 296 TYR A CA 1
ATOM 572 C C . TYR A 1 75 ? 24.689 8.882 14.611 1.00 19.26 296 TYR A C 1
ATOM 573 O O . TYR A 1 75 ? 23.807 8.202 15.149 1.00 19.55 296 TYR A O 1
ATOM 582 N N . ARG A 1 76 ? 24.444 9.645 13.548 1.00 19.18 297 ARG A N 1
ATOM 583 C CA . ARG A 1 76 ? 23.094 9.734 12.983 1.00 19.72 297 ARG A CA 1
ATOM 584 C C . ARG A 1 76 ? 22.747 8.396 12.239 1.00 19.06 297 ARG A C 1
ATOM 585 O O . ARG A 1 76 ? 21.646 7.873 12.358 1.00 16.34 297 ARG A O 1
ATOM 593 N N . GLN A 1 77 ? 23.699 7.825 11.539 1.00 16.68 298 GLN A N 1
ATOM 594 C CA . GLN A 1 77 ? 23.415 6.542 10.871 1.00 20.06 298 GLN A CA 1
ATOM 595 C C . GLN A 1 77 ? 23.337 5.392 11.891 1.00 18.20 298 GLN A C 1
ATOM 596 O O . GLN A 1 77 ? 22.539 4.501 11.712 1.00 18.24 298 GLN A O 1
ATOM 602 N N . ILE A 1 78 ? 24.125 5.475 12.967 1.00 16.50 299 ILE A N 1
ATOM 603 C CA . ILE A 1 78 ? 24.081 4.538 14.054 1.00 17.54 299 ILE A CA 1
ATOM 604 C C . ILE A 1 78 ? 22.691 4.593 14.655 1.00 16.98 299 ILE A C 1
ATOM 605 O O . ILE A 1 78 ? 22.043 3.548 14.851 1.00 16.18 299 ILE A O 1
ATOM 610 N N . ALA A 1 79 ? 22.245 5.804 14.975 1.00 16.95 300 ALA A N 1
ATOM 611 C CA . ALA A 1 79 ? 20.833 6.069 15.372 1.00 15.98 300 ALA A CA 1
ATOM 612 C C . ALA A 1 79 ? 19.792 5.412 14.468 1.00 15.75 300 ALA A C 1
ATOM 613 O O . ALA A 1 79 ? 18.770 4.831 14.937 1.00 11.48 300 ALA A O 1
ATOM 615 N N . LYS A 1 80 ? 20.006 5.526 13.141 1.00 15.75 301 LYS A N 1
ATOM 616 C CA . LYS A 1 80 ? 19.078 4.900 12.184 1.00 14.35 301 LYS A CA 1
ATOM 617 C C . LYS A 1 80 ? 19.078 3.377 12.269 1.00 13.07 301 LYS A C 1
ATOM 618 O O . LYS A 1 80 ? 18.019 2.715 12.175 1.00 12.38 301 LYS A O 1
ATOM 624 N N . ALA A 1 81 ? 20.276 2.817 12.414 1.00 13.25 302 ALA A N 1
ATOM 625 C CA . ALA A 1 81 ? 20.442 1.378 12.483 1.00 12.74 302 ALA A CA 1
ATOM 626 C C . ALA A 1 81 ? 19.769 0.838 13.731 1.00 11.99 302 ALA A C 1
ATOM 627 O O . ALA A 1 81 ? 19.059 -0.172 13.678 1.00 11.95 302 ALA A O 1
ATOM 629 N N . TYR A 1 82 ? 19.995 1.441 14.883 1.00 14.64 303 TYR A N 1
ATOM 630 C CA . TYR A 1 82 ? 19.193 1.024 16.087 1.00 14.33 303 TYR A CA 1
ATOM 631 C C . TYR A 1 82 ? 17.650 1.159 15.894 1.00 15.89 303 TYR A C 1
ATOM 632 O O . TYR A 1 82 ? 16.886 0.246 16.231 1.00 19.26 303 TYR A O 1
ATOM 641 N N . ALA A 1 83 ? 17.174 2.278 15.322 1.00 15.33 304 ALA A N 1
ATOM 642 C CA . ALA A 1 83 ? 15.742 2.440 15.149 1.00 14.94 304 ALA A CA 1
ATOM 643 C C . ALA A 1 83 ? 15.218 1.402 14.181 1.00 14.58 304 ALA A C 1
ATOM 644 O O . ALA A 1 83 ? 14.137 0.935 14.392 1.00 14.47 304 ALA A O 1
ATOM 646 N N . ARG A 1 84 ? 15.988 1.011 13.160 1.00 14.58 305 ARG A N 1
ATOM 647 C CA . ARG A 1 84 ? 15.578 -0.142 12.268 1.00 15.14 305 ARG A CA 1
ATOM 648 C C . ARG A 1 84 ? 15.504 -1.437 13.040 1.00 12.30 305 ARG A C 1
ATOM 649 O O . ARG A 1 84 ? 14.596 -2.225 12.850 1.00 13.66 305 ARG A O 1
ATOM 657 N N . ILE A 1 85 ? 16.437 -1.672 13.953 1.00 14.77 306 ILE A N 1
ATOM 658 C CA . ILE A 1 85 ? 16.324 -2.882 14.768 1.00 13.39 306 ILE A CA 1
ATOM 659 C C . ILE A 1 85 ? 15.021 -2.735 15.598 1.00 14.46 306 ILE A C 1
ATOM 660 O O . ILE A 1 85 ? 14.189 -3.630 15.698 1.00 13.35 306 ILE A O 1
ATOM 665 N N . GLY A 1 86 ? 14.824 -1.589 16.207 1.00 13.79 307 GLY A N 1
ATOM 666 C CA . GLY A 1 86 ? 13.541 -1.381 16.900 1.00 14.05 307 GLY A CA 1
ATOM 667 C C . GLY A 1 86 ? 12.310 -1.674 16.063 1.00 12.39 307 GLY A C 1
ATOM 668 O O . GLY A 1 86 ? 11.438 -2.413 16.474 1.00 15.83 307 GLY A O 1
ATOM 669 N N . ASN A 1 87 ? 12.284 -1.122 14.855 1.00 12.41 308 ASN A N 1
ATOM 670 C CA . ASN A 1 87 ? 11.199 -1.371 13.950 1.00 12.06 308 ASN A CA 1
ATOM 671 C C . ASN A 1 87 ? 10.949 -2.889 13.648 1.00 11.07 308 ASN A C 1
ATOM 672 O O . ASN A 1 87 ? 9.839 -3.382 13.690 1.00 10.68 308 ASN A O 1
ATOM 677 N N . SER A 1 88 ? 12.025 -3.611 13.462 1.00 12.80 309 SER A N 1
ATOM 678 C CA . SER A 1 88 ? 11.940 -5.039 13.202 1.00 12.09 309 SER A CA 1
ATOM 679 C C . SER A 1 88 ? 11.381 -5.806 14.388 1.00 11.28 309 SER A C 1
ATOM 680 O O . SER A 1 88 ? 10.595 -6.715 14.203 1.00 14.27 309 SER A O 1
ATOM 683 N N . TYR A 1 89 ? 11.699 -5.424 15.603 1.00 12.13 310 TYR A N 1
ATOM 684 C CA . TYR A 1 89 ? 10.983 -6.004 16.742 1.00 10.95 310 TYR A CA 1
ATOM 685 C C . TYR A 1 89 ? 9.533 -5.609 16.808 1.00 13.40 310 TYR A C 1
ATOM 686 O O . TYR A 1 89 ? 8.638 -6.456 17.115 1.00 15.52 310 TYR A O 1
ATOM 695 N N . PHE A 1 90 ? 9.266 -4.318 16.560 1.00 14.80 311 PHE A N 1
ATOM 696 C CA . PHE A 1 90 ? 7.902 -3.780 16.576 1.00 16.14 311 PHE A CA 1
ATOM 697 C C . PHE A 1 90 ? 6.987 -4.593 15.620 1.00 17.85 311 PHE A C 1
ATOM 698 O O . PHE A 1 90 ? 5.841 -4.957 15.959 1.00 15.65 311 PHE A O 1
ATOM 706 N N . LYS A 1 91 ? 7.516 -4.898 14.439 1.00 19.83 312 LYS A N 1
ATOM 707 C CA . LYS A 1 91 ? 6.770 -5.645 13.424 1.00 19.63 312 LYS A CA 1
ATOM 708 C C . LYS A 1 91 ? 6.395 -7.058 13.924 1.00 19.23 312 LYS A C 1
ATOM 709 O O . LYS A 1 91 ? 5.338 -7.518 13.612 1.00 18.88 312 LYS A O 1
ATOM 715 N N . GLU A 1 92 ? 7.262 -7.693 14.720 1.00 17.77 313 GLU A N 1
ATOM 716 C CA . GLU A 1 92 ? 6.996 -8.969 15.296 1.00 18.51 313 GLU A CA 1
ATOM 717 C C . GLU A 1 92 ? 6.241 -8.921 16.649 1.00 19.04 313 GLU A C 1
ATOM 718 O O . GLU A 1 92 ? 6.112 -9.933 17.306 1.00 18.19 313 GLU A O 1
ATOM 724 N N . GLU A 1 93 ? 5.781 -7.741 17.040 1.00 17.97 314 GLU A N 1
ATOM 725 C CA . GLU A 1 93 ? 5.102 -7.508 18.303 1.00 18.81 314 GLU A CA 1
ATOM 726 C C . GLU A 1 93 ? 6.006 -7.772 19.519 1.00 16.88 314 GLU A C 1
ATOM 727 O O . GLU A 1 93 ? 5.563 -8.135 20.559 1.00 16.84 314 GLU A O 1
ATOM 733 N N . LYS A 1 94 ? 7.290 -7.526 19.387 1.00 15.58 315 LYS A N 1
ATOM 734 C CA . LYS A 1 94 ? 8.217 -7.775 20.497 1.00 16.64 315 LYS A CA 1
ATOM 735 C C . LYS A 1 94 ? 8.587 -6.429 21.093 1.00 15.51 315 LYS A C 1
ATOM 736 O O . LYS A 1 94 ? 9.714 -5.959 20.983 1.00 14.96 315 LYS A O 1
ATOM 742 N N . TYR A 1 95 ? 7.595 -5.832 21.744 1.00 15.54 316 TYR A N 1
ATOM 743 C CA . TYR A 1 95 ? 7.554 -4.394 21.992 1.00 15.92 316 TYR A CA 1
ATOM 744 C C . TYR A 1 95 ? 8.628 -3.932 22.985 1.00 13.68 316 TYR A C 1
ATOM 745 O O . TYR A 1 95 ? 9.120 -2.816 22.854 1.00 12.73 316 TYR A O 1
ATOM 754 N N . LYS A 1 96 ? 8.929 -4.753 24.012 1.00 14.40 317 LYS A N 1
ATOM 755 C CA . LYS A 1 96 ? 9.971 -4.396 25.006 1.00 15.68 317 LYS A CA 1
ATOM 756 C C . LYS A 1 96 ? 11.302 -4.209 24.281 1.00 16.66 317 LYS A C 1
ATOM 757 O O . LYS A 1 96 ? 12.018 -3.238 24.538 1.00 11.76 317 LYS A O 1
ATOM 763 N N . ASP A 1 97 ? 11.598 -5.120 23.327 1.00 16.89 318 ASP A N 1
ATOM 764 C CA . ASP A 1 97 ? 12.812 -4.964 22.514 1.00 17.09 318 ASP A CA 1
ATOM 765 C C . ASP A 1 97 ? 12.763 -3.789 21.537 1.00 16.00 318 ASP A C 1
ATOM 766 O O . ASP A 1 97 ? 13.749 -3.085 21.375 1.00 14.14 318 ASP A O 1
ATOM 771 N N . ALA A 1 98 ? 11.621 -3.596 20.884 1.00 14.78 319 ALA A N 1
ATOM 772 C CA . ALA A 1 98 ? 11.401 -2.392 20.086 1.00 14.00 319 ALA A CA 1
ATOM 773 C C . ALA A 1 98 ? 11.763 -1.111 20.897 1.00 14.85 319 ALA A C 1
ATOM 774 O O . ALA A 1 98 ? 12.600 -0.319 20.498 1.00 13.46 319 ALA A O 1
ATOM 776 N N . ILE A 1 99 ? 11.157 -0.956 22.070 1.00 15.00 320 ILE A N 1
ATOM 777 C CA . ILE A 1 99 ? 11.342 0.246 22.903 1.00 16.08 320 ILE A CA 1
ATOM 778 C C . ILE A 1 99 ? 12.780 0.391 23.319 1.00 16.04 320 ILE A C 1
ATOM 779 O O . ILE A 1 99 ? 13.335 1.497 23.303 1.00 18.11 320 ILE A O 1
ATOM 784 N N . HIS A 1 100 ? 13.405 -0.714 23.725 1.00 16.90 321 HIS A N 1
ATOM 785 C CA . HIS A 1 100 ? 14.810 -0.653 24.167 1.00 16.34 321 HIS A CA 1
ATOM 786 C C . HIS A 1 100 ? 15.715 -0.077 23.085 1.00 15.32 321 HIS A C 1
ATOM 787 O O . HIS A 1 100 ? 16.581 0.789 23.355 1.00 14.93 321 HIS A O 1
ATOM 794 N N . PHE A 1 101 ? 15.536 -0.599 21.884 1.00 12.67 322 PHE A N 1
ATOM 795 C CA . PHE A 1 101 ? 16.286 -0.143 20.713 1.00 13.11 322 PHE A CA 1
ATOM 796 C C . PHE A 1 101 ? 15.951 1.258 20.258 1.00 10.83 322 PHE A C 1
ATOM 797 O O . PHE A 1 101 ? 16.804 1.912 19.755 1.00 10.91 322 PHE A O 1
ATOM 805 N N . TYR A 1 102 ? 14.729 1.729 20.463 1.00 12.38 323 TYR A N 1
ATOM 806 C CA . TYR A 1 102 ? 14.412 3.135 20.174 1.00 12.56 323 TYR A CA 1
ATOM 807 C C . TYR A 1 102 ? 15.132 4.068 21.101 1.00 11.97 323 TYR A C 1
ATOM 808 O O . TYR A 1 102 ? 15.644 5.073 20.707 1.00 17.20 323 TYR A O 1
ATOM 817 N N . ASN A 1 103 ? 15.217 3.704 22.355 1.00 13.51 324 ASN A N 1
ATOM 818 C CA . ASN A 1 103 ? 15.966 4.450 23.320 1.00 15.59 324 ASN A CA 1
ATOM 819 C C . ASN A 1 103 ? 17.427 4.503 22.940 1.00 15.00 324 ASN A C 1
ATOM 820 O O . ASN A 1 103 ? 18.043 5.554 23.013 1.00 14.20 324 ASN A O 1
ATOM 825 N N . LYS A 1 104 ? 18.001 3.389 22.526 1.00 14.21 325 LYS A N 1
ATOM 826 C CA . LYS A 1 104 ? 19.373 3.409 22.025 1.00 15.14 325 LYS A CA 1
ATOM 827 C C . LYS A 1 104 ? 19.505 4.420 20.860 1.00 15.82 325 LYS A C 1
ATOM 828 O O . LYS A 1 104 ? 20.432 5.248 20.861 1.00 12.79 325 LYS A O 1
ATOM 834 N N . SER A 1 105 ? 18.573 4.362 19.894 1.00 16.64 326 SER A N 1
ATOM 835 C CA . SER A 1 105 ? 18.610 5.254 18.758 1.00 15.42 326 SER A CA 1
ATOM 836 C C . SER A 1 105 ? 18.550 6.732 19.173 1.00 15.69 326 SER A C 1
ATOM 837 O O . SER A 1 105 ? 19.352 7.578 18.708 1.00 13.80 326 SER A O 1
ATOM 840 N N . LEU A 1 106 ? 17.612 7.034 20.074 1.00 17.18 327 LEU A N 1
ATOM 841 C CA . LEU A 1 106 ? 17.349 8.415 20.490 1.00 16.84 327 LEU A CA 1
ATOM 842 C C . LEU A 1 106 ? 18.542 9.005 21.224 1.00 16.68 327 LEU A C 1
ATOM 843 O O . LEU A 1 106 ? 18.863 10.252 21.099 1.00 18.00 327 LEU A O 1
ATOM 848 N N . ALA A 1 107 ? 19.218 8.140 21.984 1.00 16.35 328 ALA A N 1
ATOM 849 C CA . ALA A 1 107 ? 20.364 8.563 22.774 1.00 18.40 328 ALA A CA 1
ATOM 850 C C . ALA A 1 107 ? 21.483 9.007 21.838 1.00 17.87 328 ALA A C 1
ATOM 851 O O . ALA A 1 107 ? 22.226 9.917 22.158 1.00 18.02 328 ALA A O 1
ATOM 853 N N . GLU A 1 108 ? 21.599 8.324 20.693 1.00 18.08 329 GLU A N 1
ATOM 854 C CA . GLU A 1 108 ? 22.523 8.737 19.615 1.00 19.18 329 GLU A CA 1
ATOM 855 C C . GLU A 1 108 ? 22.116 10.023 18.912 1.00 18.64 329 GLU A C 1
ATOM 856 O O . GLU A 1 108 ? 22.931 10.952 18.748 1.00 19.94 329 GLU A O 1
ATOM 862 N N . HIS A 1 109 ? 20.845 10.113 18.513 1.00 19.35 330 HIS A N 1
ATOM 863 C CA . HIS A 1 109 ? 20.341 11.274 17.757 1.00 19.50 330 HIS A CA 1
ATOM 864 C C . HIS A 1 109 ? 18.890 11.320 18.002 1.00 19.46 330 HIS A C 1
ATOM 865 O O . HIS A 1 109 ? 18.179 10.318 17.734 1.00 16.12 330 HIS A O 1
ATOM 872 N N . ARG A 1 110 ? 18.396 12.427 18.538 1.00 19.05 331 ARG A N 1
ATOM 873 C CA . ARG A 1 110 ? 16.938 12.450 18.738 1.00 20.13 331 ARG A CA 1
ATOM 874 C C . ARG A 1 110 ? 16.298 12.755 17.435 1.00 19.71 331 ARG A C 1
ATOM 875 O O . ARG A 1 110 ? 16.828 13.603 16.720 1.00 20.42 331 ARG A O 1
ATOM 883 N N . THR A 1 111 ? 15.260 11.982 17.053 1.00 17.86 332 THR A N 1
ATOM 884 C CA . THR A 1 111 ? 14.443 12.329 15.878 1.00 18.11 332 THR A CA 1
ATOM 885 C C . THR A 1 111 ? 12.947 12.178 16.187 1.00 19.44 332 THR A C 1
ATOM 886 O O . THR A 1 111 ? 12.554 11.290 16.967 1.00 16.54 332 THR A O 1
ATOM 890 N N . PRO A 1 112 ? 12.095 13.054 15.610 1.00 21.38 333 PRO A N 1
ATOM 891 C CA . PRO A 1 112 ? 10.647 12.918 15.858 1.00 22.03 333 PRO A CA 1
ATOM 892 C C . PRO A 1 112 ? 9.993 11.585 15.431 1.00 21.64 333 PRO A C 1
ATOM 893 O O . PRO A 1 112 ? 9.125 11.043 16.166 1.00 21.72 333 PRO A O 1
ATOM 897 N N . ASP A 1 113 ? 10.373 11.051 14.279 1.00 18.59 334 ASP A N 1
ATOM 898 C CA . ASP A 1 113 ? 9.718 9.877 13.836 1.00 18.91 334 ASP A CA 1
ATOM 899 C C . ASP A 1 113 ? 9.963 8.782 14.833 1.00 17.66 334 ASP A C 1
ATOM 900 O O . ASP A 1 113 ? 9.047 7.957 15.109 1.00 19.11 334 ASP A O 1
ATOM 905 N N . VAL A 1 114 ? 11.194 8.707 15.301 1.00 15.27 335 VAL A N 1
ATOM 906 C CA . VAL A 1 114 ? 11.587 7.603 16.210 1.00 15.96 335 VAL A CA 1
ATOM 907 C C . VAL A 1 114 ? 10.997 7.805 17.588 1.00 15.44 335 VAL A C 1
ATOM 908 O O . VAL A 1 114 ? 10.645 6.837 18.258 1.00 15.22 335 VAL A O 1
ATOM 912 N N . LEU A 1 115 ? 10.851 9.058 18.005 1.00 16.69 336 LEU A N 1
ATOM 913 C CA . LEU A 1 115 ? 10.193 9.344 19.270 1.00 16.72 336 LEU A CA 1
ATOM 914 C C . LEU A 1 115 ? 8.738 8.932 19.228 1.00 17.28 336 LEU A C 1
ATOM 915 O O . LEU A 1 115 ? 8.184 8.471 20.219 1.00 16.98 336 LEU A O 1
ATOM 920 N N . LYS A 1 116 ? 8.085 9.228 18.097 1.00 19.44 337 LYS A N 1
ATOM 921 C CA . LYS A 1 116 ? 6.669 8.955 17.926 1.00 20.09 337 LYS A CA 1
ATOM 922 C C . LYS A 1 116 ? 6.462 7.436 17.909 1.00 16.91 337 LYS A C 1
ATOM 923 O O . LYS A 1 116 ? 5.562 6.954 18.530 1.00 16.63 337 LYS A O 1
ATOM 929 N N . LYS A 1 117 ? 7.295 6.708 17.194 1.00 16.74 338 LYS A N 1
ATOM 930 C CA . LYS A 1 117 ? 7.226 5.217 17.149 1.00 16.80 338 LYS A CA 1
ATOM 931 C C . LYS A 1 117 ? 7.434 4.556 18.533 1.00 16.09 338 LYS A C 1
ATOM 932 O O . LYS A 1 117 ? 6.696 3.647 18.900 1.00 15.65 338 LYS A O 1
ATOM 938 N N . CYS A 1 118 ? 8.410 5.053 19.282 1.00 15.53 339 CYS A N 1
ATOM 939 C CA . CYS A 1 118 ? 8.626 4.674 20.680 1.00 18.49 339 CYS A CA 1
ATOM 940 C C . CYS A 1 118 ? 7.390 4.883 21.538 1.00 17.64 339 CYS A C 1
ATOM 941 O O . CYS A 1 118 ? 6.947 3.960 22.178 1.00 16.76 339 CYS A O 1
ATOM 944 N N . GLN A 1 119 ? 6.817 6.076 21.505 1.00 19.23 340 GLN A N 1
ATOM 945 C CA . GLN A 1 119 ? 5.580 6.356 22.290 1.00 19.48 340 GLN A CA 1
ATOM 946 C C . GLN A 1 119 ? 4.436 5.436 21.893 1.00 19.07 340 GLN A C 1
ATOM 947 O O . GLN A 1 119 ? 3.705 4.988 22.752 1.00 17.98 340 GLN A O 1
ATOM 953 N N . GLN A 1 120 ? 4.285 5.143 20.592 1.00 19.33 341 GLN A N 1
ATOM 954 C CA . GLN A 1 120 ? 3.321 4.174 20.143 1.00 20.66 341 GLN A CA 1
ATOM 955 C C . GLN A 1 120 ? 3.523 2.804 20.845 1.00 20.92 341 GLN A C 1
ATOM 956 O O . GLN A 1 120 ? 2.561 2.168 21.337 1.00 18.26 341 GLN A O 1
ATOM 962 N N . ALA A 1 121 ? 4.765 2.338 20.878 1.00 21.41 342 ALA A N 1
ATOM 963 C CA . ALA A 1 121 ? 5.081 1.039 21.497 1.00 21.01 342 ALA A CA 1
ATOM 964 C C . ALA A 1 121 ? 4.881 1.077 23.015 1.00 22.52 342 ALA A C 1
ATOM 965 O O . ALA A 1 121 ? 4.577 0.056 23.631 1.00 20.85 342 ALA A O 1
ATOM 967 N N . GLU A 1 122 ? 5.112 2.231 23.608 1.00 21.17 343 GLU A N 1
ATOM 968 C CA . GLU A 1 122 ? 5.037 2.324 25.061 1.00 23.16 343 GLU A CA 1
ATOM 969 C C . GLU A 1 122 ? 3.601 2.232 25.456 1.00 21.23 343 GLU A C 1
ATOM 970 O O . GLU A 1 122 ? 3.327 1.698 26.523 1.00 20.70 343 GLU A O 1
ATOM 976 N N . LYS A 1 123 ? 2.722 2.754 24.601 1.00 20.06 344 LYS A N 1
ATOM 977 C CA . LYS A 1 123 ? 1.293 2.808 24.832 1.00 20.73 344 LYS A CA 1
ATOM 978 C C . LYS A 1 123 ? 0.751 1.409 24.637 1.00 22.12 344 LYS A C 1
ATOM 979 O O . LYS A 1 123 ? -0.008 0.931 25.443 1.00 21.94 344 LYS A O 1
ATOM 985 N N . ILE A 1 124 ? 1.183 0.749 23.573 1.00 20.88 345 ILE A N 1
ATOM 986 C CA . ILE A 1 124 ? 0.702 -0.625 23.335 1.00 21.56 345 ILE A CA 1
ATOM 987 C C . ILE A 1 124 ? 1.098 -1.465 24.547 1.00 23.66 345 ILE A C 1
ATOM 988 O O . ILE A 1 124 ? 0.300 -2.182 25.117 1.00 25.32 345 ILE A O 1
ATOM 993 N N . LEU A 1 125 ? 2.346 -1.345 24.945 1.00 25.55 346 LEU A N 1
ATOM 994 C CA . LEU A 1 125 ? 2.897 -2.093 26.074 1.00 28.12 346 LEU A CA 1
ATOM 995 C C . LEU A 1 125 ? 2.182 -1.758 27.401 1.00 29.18 346 LEU A C 1
ATOM 996 O O . LEU A 1 125 ? 1.821 -2.658 28.158 1.00 30.50 346 LEU A O 1
ATOM 1001 N N . LYS A 1 126 ? 1.961 -0.491 27.659 1.00 30.90 347 LYS A N 1
ATOM 1002 C CA . LYS A 1 126 ? 1.196 -0.038 28.809 1.00 31.93 347 LYS A CA 1
ATOM 1003 C C . LYS A 1 126 ? -0.081 -0.790 28.911 1.00 32.85 347 LYS A C 1
ATOM 1004 O O . LYS A 1 126 ? -0.269 -1.481 29.849 1.00 33.05 347 LYS A O 1
ATOM 1010 N N . GLU A 1 127 ? -0.922 -0.649 27.898 1.00 33.85 348 GLU A N 1
ATOM 1011 C CA . GLU A 1 127 ? -2.313 -1.163 27.873 1.00 35.67 348 GLU A CA 1
ATOM 1012 C C . GLU A 1 127 ? -2.461 -2.711 27.639 1.00 37.05 348 GLU A C 1
ATOM 1013 O O . GLU A 1 127 ? -3.585 -3.232 27.591 1.00 37.32 348 GLU A O 1
ATOM 1019 N N . GLN A 1 128 ? -1.352 -3.446 27.505 1.00 37.44 349 GLN A N 1
ATOM 1020 C CA . GLN A 1 128 ? -1.405 -4.934 27.380 1.00 38.75 349 GLN A CA 1
ATOM 1021 C C . GLN A 1 128 ? -1.810 -5.706 28.650 1.00 38.85 349 GLN A C 1
ATOM 1022 O O . GLN A 1 128 ? -1.137 -5.631 29.691 1.00 39.28 349 GLN A O 1
ATOM 1028 N N . GLY B 2 5 ? -1.272 1.698 2.427 1.00 38.34 3 GLY B N 1
ATOM 1029 C CA . GLY B 2 5 ? -1.228 1.538 3.903 1.00 37.50 3 GLY B CA 1
ATOM 1030 C C . GLY B 2 5 ? 0.243 1.560 4.420 1.00 37.32 3 GLY B C 1
ATOM 1031 O O . GLY B 2 5 ? 0.910 2.594 4.278 1.00 38.19 3 GLY B O 1
ATOM 1032 N N . PRO B 2 6 ? 0.737 0.437 4.965 1.00 36.21 4 PRO B N 1
ATOM 1033 C CA . PRO B 2 6 ? 2.022 0.311 5.690 1.00 34.26 4 PRO B CA 1
ATOM 1034 C C . PRO B 2 6 ? 3.143 1.255 5.218 1.00 33.40 4 PRO B C 1
ATOM 1035 O O . PRO B 2 6 ? 3.351 1.447 4.022 1.00 33.60 4 PRO B O 1
ATOM 1037 N N . THR B 2 7 ? 3.816 1.891 6.174 1.00 31.60 5 THR B N 1
ATOM 1038 C CA . THR B 2 7 ? 5.015 2.696 5.899 1.00 31.74 5 THR B CA 1
ATOM 1039 C C . THR B 2 7 ? 6.174 1.793 5.453 1.00 29.99 5 THR B C 1
ATOM 1040 O O . THR B 2 7 ? 6.274 0.686 5.944 1.00 28.35 5 THR B O 1
ATOM 1044 N N . ILE B 2 8 ? 6.984 2.233 4.498 1.00 28.71 6 ILE B N 1
ATOM 1045 C CA . ILE B 2 8 ? 8.184 1.513 4.046 1.00 26.02 6 ILE B CA 1
ATOM 1046 C C . ILE B 2 8 ? 9.432 2.055 4.743 1.00 23.43 6 ILE B C 1
ATOM 1047 O O . ILE B 2 8 ? 9.541 3.242 4.873 1.00 22.08 6 ILE B O 1
ATOM 1052 N N . GLU B 2 9 ? 10.327 1.163 5.199 1.00 21.32 7 GLU B N 1
ATOM 1053 C CA . GLU B 2 9 ? 11.625 1.534 5.728 1.00 20.82 7 GLU B CA 1
ATOM 1054 C C . GLU B 2 9 ? 12.314 2.453 4.713 1.00 22.95 7 GLU B C 1
ATOM 1055 O O . GLU B 2 9 ? 12.249 2.212 3.505 1.00 24.97 7 GLU B O 1
ATOM 1061 N N . GLU B 2 10 ? 12.946 3.512 5.194 1.00 20.99 8 GLU B N 1
ATOM 1062 C CA . GLU B 2 10 ? 13.558 4.474 4.322 1.00 20.58 8 GLU B CA 1
ATOM 1063 C C . GLU B 2 10 ? 15.021 4.087 4.024 1.00 19.21 8 GLU B C 1
ATOM 1064 O O . GLU B 2 10 ? 15.807 3.788 4.932 1.00 14.73 8 GLU B O 1
ATOM 1070 N N . VAL B 2 11 ? 15.394 4.122 2.745 1.00 18.36 9 VAL B N 1
ATOM 1071 C CA . VAL B 2 11 ? 16.798 3.944 2.336 1.00 16.95 9 VAL B CA 1
ATOM 1072 C C . VAL B 2 11 ? 17.542 5.305 2.276 1.00 18.53 9 VAL B C 1
ATOM 1073 O O . VAL B 2 11 ? 16.923 6.304 2.019 1.00 17.35 9 VAL B O 1
ATOM 1077 N N . ASP B 2 12 ? 18.832 5.321 2.558 1.00 18.98 10 ASP B N 1
ATOM 1078 C CA . ASP B 2 12 ? 19.613 6.524 2.525 1.00 22.03 10 ASP B CA 1
ATOM 1079 C C . ASP B 2 12 ? 20.469 6.520 1.255 1.00 22.10 10 ASP B C 1
ATOM 1080 O O . ASP B 2 12 ? 20.522 5.547 0.479 1.00 19.69 10 ASP B O 1
#

Nearest PDB structures (foldseek):
  3esk-assembly1_A  TM=1.008E+00  e=3.151E-17  Homo sapiens
  3fwv-assembly2_B  TM=9.742E-01  e=2.992E-16  Homo sapiens
  2nc9-assembly1_A  TM=9.483E-01  e=4.548E-16  Homo sapiens
  7kw7-assembly1_E  TM=9.819E-01  e=1.516E-14  Homo sapiens
  4gcn-assembly2_B  TM=8.556E-01  e=2.564E-10  Caenorhabditis elegans